Protein AF-A0AA38GC02-F1 (afdb_monomer)

Solvent-accessible surface area (backbone atoms only — not comparable to full-atom values): 5198 Å² total; per-residue (Å²): 132,94,80,57,98,77,61,84,58,84,60,63,72,73,62,84,84,88,81,94,72,99,74,83,69,62,86,42,76,90,44,60,39,83,92,52,61,75,68,49,89,84,68,80,74,51,54,57,71,54,91,99,37,54,63,82,60,40,48,55,58,40,67,51,44,80,85,86,56,81,89,79,109

InterPro domains:
  IPR036852 Peptidase S8/S53 domain superfamily [G3DSA:3.40.50.200] (2-73)
  IPR036852 Peptidase S8/S53 domain superfamily [SSF52743] (11-48)
  IPR045051 Subtilisin-like protease [PTHR10795] (10-72)

Organism: Taxus chinensis (NCBI:txid29808)

Radius of gyration: 15.11 Å; Cα contacts (8 Å, |Δi|>4): 50; chains: 1; bounding box: 29×24×53 Å

pLDDT: mean 87.34, std 14.28, range [44.34, 97.75]

Secondary structure (DSSP, 8-state):
----S----TTGGG------SS---TTSGGG--TTPPPPPTT----B--BTTB-GGG--SSS--B----TTT-

Mean predicted aligned error: 6.68 Å

Foldseek 3Di:
DPDDVPDPPPPPLVDDDDDDDPFDDLPDPVQDCVVRDARDPPDDAAADDDDVGDRVSADSRNPHTDDDCVVVD

Nearest PDB structures (foldseek):
  3i74-assembly1_A  TM=9.817E-01  e=1.922E-03  Solanum lycopersicum
  3i74-assembly1_B  TM=9.829E-01  e=2.733E-03  Solanum lycopersicum
  7eox-assembly2_B  TM=9.359E-01  e=1.791E-03  Euphorbia resinifera

Sequence (73 aa):
GNNGPWVETETAGDVVVGVLDTGVWPESRSFADAGMKPVPSHWKGECELGTAFNASHCNKKLIGARFFCKGYE

Structure (mmCIF, N/CA/C/O backbone):
data_AF-A0AA38GC02-F1
#
_entry.id   AF-A0AA38GC02-F1
#
loop_
_atom_site.group_PDB
_atom_site.id
_atom_site.type_symbol
_atom_site.label_atom_id
_atom_site.label_alt_id
_atom_site.label_comp_id
_atom_site.label_asym_id
_atom_site.label_entity_id
_atom_site.label_seq_id
_atom_site.pdbx_PDB_ins_code
_atom_site.Cartn_x
_atom_site.Cartn_y
_atom_site.Cartn_z
_atom_site.occupancy
_atom_site.B_iso_or_equiv
_atom_site.auth_seq_id
_atom_site.auth_comp_id
_atom_site.auth_asym_id
_atom_site.auth_atom_id
_atom_site.pdbx_PDB_model_num
ATOM 1 N N . GLY A 1 1 ? 0.470 -3.775 -37.325 1.00 44.34 1 GLY A N 1
ATOM 2 C CA . GLY A 1 1 ? 1.023 -2.851 -36.320 1.00 44.34 1 GLY A CA 1
ATOM 3 C C . GLY A 1 1 ? 0.359 -3.164 -35.004 1.00 44.34 1 GLY A C 1
ATOM 4 O O . GLY A 1 1 ? -0.851 -3.009 -34.914 1.00 44.34 1 GLY A O 1
ATOM 5 N N . ASN A 1 2 ? 1.110 -3.703 -34.047 1.00 52.53 2 ASN A N 1
ATOM 6 C CA . ASN A 1 2 ? 0.594 -4.246 -32.787 1.00 52.53 2 ASN A CA 1
ATOM 7 C C . ASN A 1 2 ? 0.374 -3.138 -31.745 1.00 52.53 2 ASN A C 1
ATOM 9 O O . ASN A 1 2 ? 1.027 -3.127 -30.709 1.00 52.53 2 ASN A O 1
ATOM 13 N N . ASN A 1 3 ? -0.549 -2.215 -32.011 1.00 61.69 3 ASN A N 1
ATOM 14 C CA . ASN A 1 3 ? -0.905 -1.155 -31.065 1.00 61.69 3 ASN A CA 1
ATOM 15 C C . ASN A 1 3 ? -2.227 -1.521 -30.376 1.00 61.69 3 ASN A C 1
ATOM 17 O O . ASN A 1 3 ? -3.272 -0.941 -30.658 1.00 61.69 3 ASN A O 1
ATOM 21 N N . GLY A 1 4 ? -2.189 -2.549 -29.524 1.00 65.69 4 GLY A N 1
ATOM 22 C CA . GLY A 1 4 ? -3.275 -2.813 -28.578 1.00 65.69 4 GLY A CA 1
ATOM 23 C C . GLY A 1 4 ? -3.262 -1.787 -27.433 1.00 65.69 4 GLY A C 1
ATOM 24 O O . GLY A 1 4 ? -2.251 -1.116 -27.239 1.00 65.69 4 GLY A O 1
ATOM 25 N N . PRO A 1 5 ? -4.337 -1.678 -26.631 1.00 65.00 5 PRO A N 1
ATOM 26 C CA . PRO A 1 5 ? -4.425 -0.742 -25.496 1.00 65.00 5 PRO A CA 1
ATOM 27 C C . PRO A 1 5 ? -3.366 -0.970 -24.399 1.00 65.00 5 PRO A C 1
ATOM 29 O O . PRO A 1 5 ? -3.250 -0.176 -23.475 1.00 65.00 5 PRO A O 1
ATOM 32 N N . TRP A 1 6 ? -2.578 -2.038 -24.515 1.00 65.38 6 TRP A N 1
ATOM 33 C CA . TRP A 1 6 ? -1.498 -2.430 -23.614 1.00 65.38 6 TRP A CA 1
ATOM 34 C C . TRP A 1 6 ? -0.123 -1.907 -24.060 1.00 65.38 6 TRP A C 1
ATOM 36 O O . TRP A 1 6 ? 0.872 -2.609 -23.900 1.00 65.38 6 TRP A O 1
ATOM 46 N N . VAL A 1 7 ? -0.055 -0.706 -24.651 1.00 59.28 7 VAL A N 1
ATOM 47 C CA . VAL A 1 7 ? 1.227 -0.027 -24.918 1.00 59.28 7 VAL A CA 1
ATOM 48 C C . VAL A 1 7 ? 2.016 0.028 -23.611 1.00 59.28 7 VAL A C 1
ATOM 50 O O . VAL A 1 7 ? 1.471 0.470 -22.601 1.00 59.28 7 VAL A O 1
ATOM 53 N N . GLU A 1 8 ? 3.260 -0.467 -23.641 1.00 58.41 8 GLU A N 1
ATOM 54 C CA . GLU A 1 8 ? 4.165 -0.563 -22.492 1.00 58.41 8 GLU A CA 1
ATOM 55 C C . GLU A 1 8 ? 4.101 0.704 -21.646 1.00 58.41 8 GLU A C 1
ATOM 57 O O . GLU A 1 8 ? 4.537 1.792 -22.024 1.00 58.41 8 GLU A O 1
ATOM 62 N N . THR A 1 9 ? 3.474 0.545 -20.487 1.00 61.22 9 THR A N 1
ATOM 63 C CA . THR A 1 9 ? 3.160 1.620 -19.570 1.00 61.22 9 THR A CA 1
ATOM 64 C C . THR A 1 9 ? 4.409 1.991 -18.788 1.00 61.22 9 THR A C 1
ATOM 66 O O . THR A 1 9 ? 4.532 1.674 -17.601 1.00 61.22 9 THR A O 1
ATOM 69 N N . GLU A 1 10 ? 5.350 2.685 -19.418 1.00 56.50 10 GLU A N 1
ATOM 70 C CA . GLU A 1 10 ? 6.407 3.346 -18.652 1.00 56.50 10 GLU A CA 1
ATOM 71 C C . GLU A 1 10 ? 5.807 4.289 -17.589 1.00 56.50 10 GLU A C 1
ATOM 73 O O . GLU A 1 10 ? 6.385 4.431 -16.510 1.00 56.50 10 GLU A O 1
ATOM 78 N N . THR A 1 11 ? 4.596 4.807 -17.844 1.00 57.84 11 THR A N 1
ATOM 79 C CA . THR A 1 11 ? 3.847 5.766 -17.021 1.00 57.84 11 THR A CA 1
ATOM 80 C C . THR A 1 11 ? 2.878 5.168 -15.989 1.00 57.84 11 THR A C 1
ATOM 82 O O . THR A 1 11 ? 2.555 5.853 -15.025 1.00 57.84 11 THR A O 1
ATOM 85 N N . ALA A 1 12 ? 2.407 3.915 -16.110 1.00 62.69 12 ALA A N 1
ATOM 86 C CA . ALA A 1 12 ? 1.396 3.391 -15.164 1.00 62.69 12 ALA A CA 1
ATOM 87 C C . ALA A 1 12 ? 1.943 3.175 -13.745 1.00 62.69 12 ALA A C 1
ATOM 89 O O . ALA A 1 12 ? 1.175 3.164 -12.790 1.00 62.69 12 ALA A O 1
ATOM 90 N N . GLY A 1 13 ? 3.264 3.034 -13.596 1.00 65.44 13 GLY A N 1
ATOM 91 C CA . GLY A 1 13 ? 3.909 2.995 -12.282 1.00 65.44 13 GLY A CA 1
ATOM 92 C C . GLY A 1 13 ? 3.940 4.346 -11.558 1.00 65.44 13 GLY A C 1
ATOM 93 O O . GLY A 1 13 ? 4.311 4.371 -10.392 1.00 65.44 13 GLY A O 1
ATOM 94 N N . ASP A 1 14 ? 3.574 5.442 -12.230 1.00 80.06 14 ASP A N 1
ATOM 95 C CA . ASP A 1 14 ? 3.615 6.808 -11.687 1.00 80.06 14 ASP A CA 1
ATOM 96 C C . ASP A 1 14 ? 2.224 7.337 -11.286 1.00 80.06 14 ASP A C 1
ATOM 98 O O . ASP A 1 14 ? 2.095 8.430 -10.742 1.00 80.06 14 ASP A O 1
ATOM 102 N N . VAL A 1 15 ? 1.164 6.558 -11.530 1.00 88.38 15 VAL A N 1
ATOM 103 C CA . VAL A 1 15 ? -0.210 6.906 -11.144 1.00 88.38 15 VAL A CA 1
ATOM 104 C C . VAL A 1 15 ? -0.603 6.145 -9.883 1.00 88.38 15 VAL A C 1
ATOM 106 O O . VAL A 1 15 ? -0.493 4.921 -9.821 1.00 88.38 15 VAL A O 1
ATOM 109 N N . VAL A 1 16 ? -1.139 6.865 -8.896 1.00 92.62 16 VAL A N 1
ATOM 110 C CA . VAL A 1 16 ? -1.714 6.276 -7.682 1.00 92.62 16 VAL A CA 1
ATOM 111 C C . VAL A 1 16 ? -3.237 6.352 -7.740 1.00 92.62 16 VAL A C 1
ATOM 113 O O . VAL A 1 16 ? -3.804 7.427 -7.922 1.00 92.62 16 VAL A O 1
ATOM 116 N N . VAL A 1 17 ? -3.905 5.213 -7.551 1.00 94.50 17 VAL A N 1
ATOM 117 C CA . VAL A 1 17 ? -5.370 5.126 -7.493 1.00 94.50 17 VAL A CA 1
ATOM 118 C C . VAL A 1 17 ? -5.810 4.988 -6.039 1.00 94.50 17 VAL A C 1
ATOM 120 O O . VAL A 1 17 ? -5.443 4.026 -5.368 1.00 94.50 17 VAL A O 1
ATOM 123 N N . GLY A 1 18 ? -6.607 5.945 -5.560 1.00 96.12 18 GLY A N 1
ATOM 124 C CA . GLY A 1 18 ? -7.268 5.862 -4.258 1.00 96.12 18 GLY A CA 1
ATOM 125 C C . GLY A 1 18 ? -8.604 5.129 -4.361 1.00 96.12 18 GLY A C 1
ATOM 126 O O . GLY A 1 18 ? -9.393 5.412 -5.261 1.00 96.12 18 GLY A O 1
ATOM 127 N N . VAL A 1 19 ? -8.867 4.213 -3.430 1.00 97.50 19 VAL A N 1
ATOM 128 C CA . VAL A 1 19 ? -10.133 3.474 -3.331 1.00 97.50 19 VAL A CA 1
ATOM 129 C C . VAL A 1 19 ? -10.765 3.780 -1.976 1.00 97.50 19 VAL A C 1
ATOM 131 O O . VAL A 1 19 ? -10.118 3.615 -0.944 1.00 97.50 19 VAL A O 1
ATOM 134 N N . LEU A 1 20 ? -12.014 4.252 -1.982 1.00 95.94 20 LEU A N 1
ATOM 135 C CA . LEU A 1 20 ? -12.819 4.434 -0.774 1.00 95.94 20 LEU A CA 1
ATOM 136 C C . LEU A 1 20 ? -13.700 3.196 -0.599 1.00 95.94 20 LEU A C 1
ATOM 138 O O . LEU A 1 20 ? -14.618 2.981 -1.386 1.00 95.94 20 LEU A O 1
ATOM 142 N N . ASP A 1 21 ? -13.393 2.384 0.407 1.00 93.50 21 ASP A N 1
ATOM 143 C CA . ASP A 1 21 ? -14.037 1.096 0.676 1.00 93.50 21 ASP A CA 1
ATOM 144 C C . ASP A 1 21 ? -14.159 0.882 2.196 1.00 93.50 21 ASP A C 1
ATOM 146 O O . ASP A 1 21 ? -13.732 1.700 3.011 1.00 93.50 21 ASP A O 1
ATOM 150 N N . THR A 1 22 ? -14.728 -0.250 2.572 1.00 93.62 22 THR A N 1
ATOM 151 C CA . THR A 1 22 ? -14.805 -0.800 3.924 1.00 93.62 22 THR A CA 1
ATOM 152 C C . THR A 1 22 ? -13.469 -1.333 4.451 1.00 93.62 22 THR A C 1
ATOM 154 O O . THR A 1 22 ? -13.341 -1.571 5.650 1.00 93.62 22 THR A O 1
ATOM 157 N N . GLY A 1 23 ? -12.467 -1.513 3.587 1.00 93.56 23 GLY A N 1
ATOM 158 C CA . GLY A 1 23 ? -11.133 -1.948 3.981 1.00 93.56 23 GLY A CA 1
ATOM 159 C C . GLY A 1 23 ? -10.361 -2.605 2.843 1.00 93.56 23 GLY A C 1
ATOM 160 O O . GLY A 1 23 ? -10.68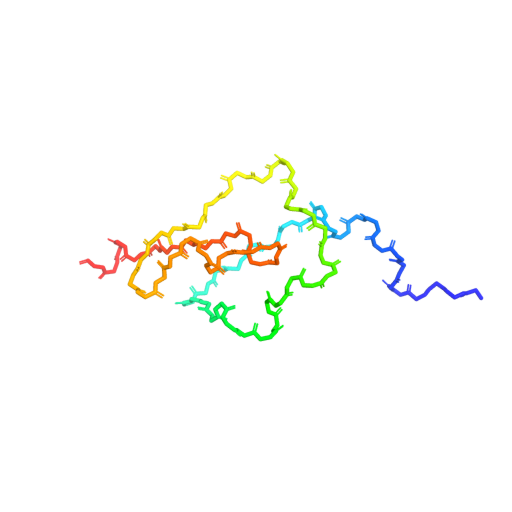0 -2.449 1.667 1.00 93.56 23 GLY A O 1
ATOM 161 N N . VAL A 1 24 ? -9.322 -3.351 3.211 1.00 95.81 24 VAL A N 1
ATOM 162 C CA . VAL A 1 24 ? -8.462 -4.100 2.290 1.00 95.81 24 VAL A CA 1
ATOM 163 C C . VAL A 1 24 ? -7.957 -5.368 2.974 1.00 95.81 24 VAL A C 1
ATOM 165 O O . VAL A 1 24 ? -7.780 -5.385 4.189 1.00 95.81 24 VAL A O 1
ATOM 168 N N . TRP A 1 25 ? -7.711 -6.420 2.191 1.00 96.69 25 TRP A N 1
ATOM 169 C CA . TRP A 1 25 ? -7.062 -7.648 2.655 1.00 96.69 25 TRP A CA 1
ATOM 170 C C . TRP A 1 25 ? -5.626 -7.716 2.106 1.00 96.69 25 TRP A C 1
ATOM 172 O O . TRP A 1 25 ? -5.437 -8.186 0.975 1.00 96.69 25 TRP A O 1
ATOM 182 N N . PRO A 1 26 ? -4.622 -7.183 2.831 1.00 96.06 26 PRO A N 1
ATOM 183 C CA . PRO A 1 26 ? -3.278 -6.953 2.293 1.00 96.06 26 PRO A CA 1
ATOM 184 C C . PRO A 1 26 ? -2.543 -8.243 1.895 1.00 96.06 26 PRO A C 1
ATOM 186 O O . PRO A 1 26 ? -1.689 -8.215 1.012 1.00 96.06 26 PRO A O 1
ATOM 189 N N . GLU A 1 27 ? -2.906 -9.389 2.468 1.00 95.88 27 GLU A N 1
ATOM 190 C CA . GLU A 1 27 ? -2.305 -10.698 2.180 1.00 95.88 27 GLU A CA 1
ATOM 191 C C . GLU A 1 27 ? -2.791 -11.307 0.855 1.00 95.88 27 GLU A C 1
ATOM 193 O O . GLU A 1 27 ? -2.296 -12.350 0.416 1.00 95.88 27 GLU A O 1
ATOM 198 N N . SER A 1 28 ? -3.787 -10.696 0.208 1.00 97.38 28 SER A N 1
ATOM 199 C CA . SER A 1 28 ? -4.289 -11.177 -1.075 1.00 97.38 28 SER A CA 1
ATOM 200 C C . SER A 1 28 ? -3.198 -11.131 -2.148 1.00 97.38 28 SER A C 1
ATOM 202 O O . SER A 1 28 ? -2.495 -10.133 -2.308 1.00 97.38 28 SER A O 1
ATOM 204 N N . ARG A 1 29 ? -3.109 -12.184 -2.974 1.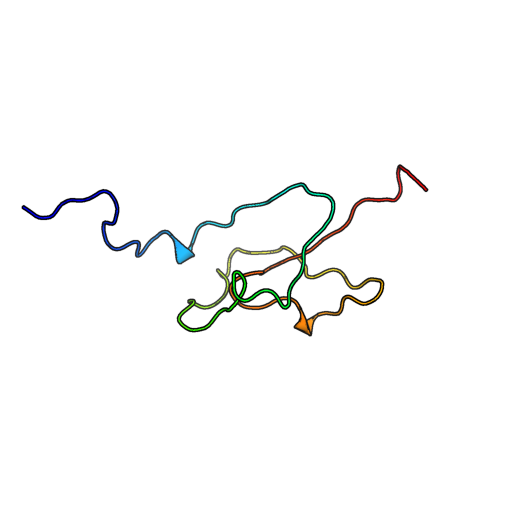00 96.94 29 ARG A N 1
ATOM 205 C CA . ARG A 1 29 ? -2.147 -12.257 -4.093 1.00 96.94 29 ARG A CA 1
ATOM 206 C C . ARG A 1 29 ? -2.304 -11.110 -5.095 1.00 96.94 29 ARG A C 1
ATOM 208 O O . ARG A 1 29 ? -1.339 -10.774 -5.772 1.00 96.94 29 ARG A O 1
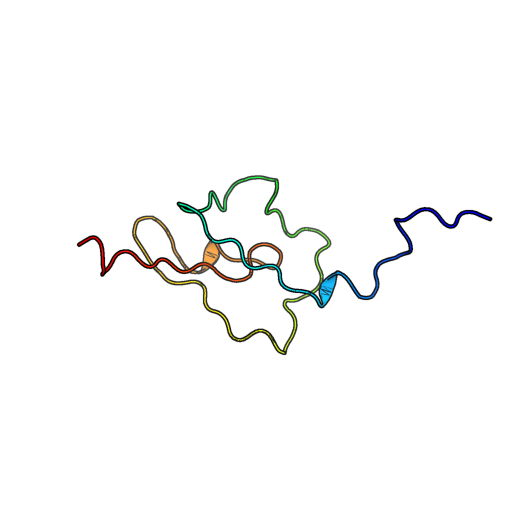ATOM 215 N N . SER A 1 30 ? -3.482 -10.490 -5.168 1.00 96.56 30 SER A N 1
ATOM 216 C CA . SER A 1 30 ? -3.732 -9.307 -6.003 1.00 96.56 30 SER A CA 1
ATOM 217 C C 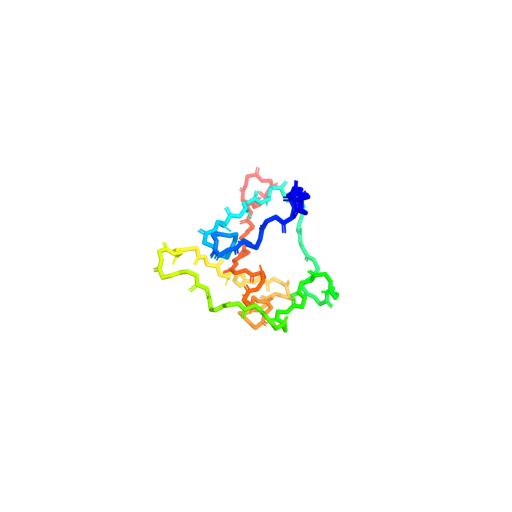. SER A 1 30 ? -2.904 -8.082 -5.590 1.00 96.56 30 SER A C 1
ATOM 219 O O . SER A 1 30 ? -2.708 -7.178 -6.405 1.00 96.56 30 SER A O 1
ATOM 221 N N . PHE A 1 31 ? -2.406 -8.055 -4.349 1.00 96.69 31 PHE A N 1
ATOM 222 C CA . PHE A 1 31 ? -1.527 -7.012 -3.819 1.00 96.69 31 PHE A CA 1
ATOM 223 C C . PHE A 1 31 ? -0.054 -7.436 -3.755 1.00 96.69 31 PHE A C 1
ATOM 225 O O . PHE A 1 31 ? 0.758 -6.720 -3.171 1.00 96.69 31 PHE A O 1
ATOM 232 N N . ALA A 1 32 ? 0.320 -8.567 -4.363 1.00 96.56 32 ALA A N 1
ATOM 233 C CA . ALA A 1 32 ? 1.723 -8.941 -4.493 1.00 96.56 32 ALA A CA 1
ATOM 234 C C . ALA A 1 32 ? 2.488 -7.877 -5.297 1.00 96.56 32 ALA A C 1
ATOM 236 O O . ALA A 1 32 ? 2.000 -7.367 -6.307 1.00 96.56 32 ALA A O 1
ATOM 237 N N . ASP A 1 33 ? 3.702 -7.555 -4.858 1.00 95.38 33 ASP A N 1
ATOM 238 C CA . ASP A 1 33 ? 4.499 -6.453 -5.403 1.00 95.38 33 ASP A CA 1
ATOM 239 C C . ASP A 1 33 ? 5.772 -6.916 -6.140 1.00 95.38 33 ASP A C 1
ATOM 241 O O . ASP A 1 33 ? 6.665 -6.122 -6.476 1.00 95.38 33 ASP A O 1
ATOM 245 N N . ALA A 1 34 ? 5.845 -8.216 -6.432 1.00 95.44 34 ALA A N 1
ATOM 246 C CA . ALA A 1 34 ? 6.872 -8.795 -7.281 1.00 95.44 34 ALA A CA 1
ATOM 247 C C . ALA A 1 34 ? 6.813 -8.158 -8.681 1.00 95.44 34 ALA A C 1
ATOM 249 O O . ALA A 1 34 ? 5.759 -8.099 -9.308 1.00 95.44 34 ALA A O 1
ATOM 250 N N . GLY A 1 35 ? 7.951 -7.652 -9.162 1.00 90.75 35 GLY A N 1
ATOM 251 C CA . GLY A 1 35 ? 8.037 -6.939 -10.443 1.00 90.75 35 GLY A CA 1
ATOM 252 C C . GLY A 1 35 ? 7.553 -5.482 -10.418 1.00 90.75 35 GLY A C 1
ATOM 253 O O . GLY A 1 35 ? 7.686 -4.794 -11.427 1.00 90.75 35 GLY A O 1
ATOM 254 N N . MET A 1 36 ? 7.051 -4.972 -9.286 1.00 90.75 36 MET A N 1
ATOM 255 C CA . MET A 1 36 ? 6.658 -3.563 -9.160 1.00 90.75 36 MET A CA 1
ATOM 256 C C . MET A 1 36 ? 7.880 -2.655 -8.976 1.00 90.75 36 MET A C 1
ATOM 258 O O . MET A 1 36 ? 8.811 -2.988 -8.227 1.00 90.75 36 MET A O 1
ATOM 262 N N . LYS A 1 37 ? 7.843 -1.483 -9.621 1.00 90.56 37 LYS A N 1
ATOM 263 C CA . LYS A 1 37 ? 8.792 -0.380 -9.398 1.00 90.56 37 LYS A CA 1
ATOM 264 C C . LYS A 1 37 ? 8.679 0.144 -7.950 1.00 90.56 37 LYS A C 1
ATOM 266 O O . LYS A 1 37 ? 7.675 -0.125 -7.290 1.00 90.56 37 LYS A O 1
ATOM 271 N N . PRO A 1 38 ? 9.693 0.856 -7.427 1.00 92.94 38 PRO A N 1
ATOM 272 C CA . PRO A 1 38 ? 9.579 1.542 -6.142 1.00 92.94 38 PRO A CA 1
ATOM 273 C C . PRO A 1 38 ? 8.388 2.504 -6.110 1.00 92.94 38 PRO A C 1
ATOM 275 O O . PRO A 1 38 ? 7.957 2.998 -7.150 1.00 92.94 38 PRO A O 1
ATOM 278 N N . VAL A 1 39 ? 7.897 2.791 -4.905 1.00 93.62 39 VAL A N 1
ATOM 279 C CA . VAL A 1 39 ? 6.836 3.782 -4.691 1.00 93.62 39 VAL A CA 1
ATOM 280 C C . VAL A 1 39 ? 7.278 5.139 -5.265 1.00 93.62 39 VAL A C 1
ATOM 282 O O . VAL A 1 39 ? 8.416 5.545 -5.004 1.00 93.62 39 VAL A O 1
ATOM 285 N N . PRO A 1 40 ? 6.424 5.847 -6.032 1.00 92.50 40 PRO A N 1
ATOM 286 C CA . PRO A 1 40 ? 6.773 7.149 -6.589 1.00 92.50 40 PRO A CA 1
ATOM 287 C C . PRO A 1 40 ? 7.208 8.139 -5.506 1.00 92.50 40 PRO A C 1
ATOM 289 O O . PRO A 1 40 ? 6.556 8.268 -4.472 1.00 92.50 40 PRO A O 1
ATOM 292 N N . SER A 1 41 ? 8.285 8.887 -5.751 1.00 93.06 41 SER A N 1
ATOM 293 C CA . SER A 1 41 ? 8.868 9.820 -4.769 1.00 93.06 41 SER A CA 1
ATOM 294 C C . SER A 1 41 ? 7.941 10.976 -4.379 1.00 93.06 41 SER A C 1
ATOM 296 O O . SER A 1 41 ? 8.141 11.614 -3.347 1.00 93.06 41 SER A O 1
ATOM 298 N N . HIS A 1 42 ? 6.928 11.257 -5.200 1.00 92.12 42 HIS A N 1
ATOM 299 C CA . HIS A 1 42 ? 5.918 12.274 -4.937 1.00 92.12 42 HIS A CA 1
ATOM 300 C C . HIS A 1 42 ? 4.777 11.772 -4.031 1.00 92.12 42 HIS A C 1
ATOM 302 O O . HIS A 1 42 ? 3.970 12.589 -3.578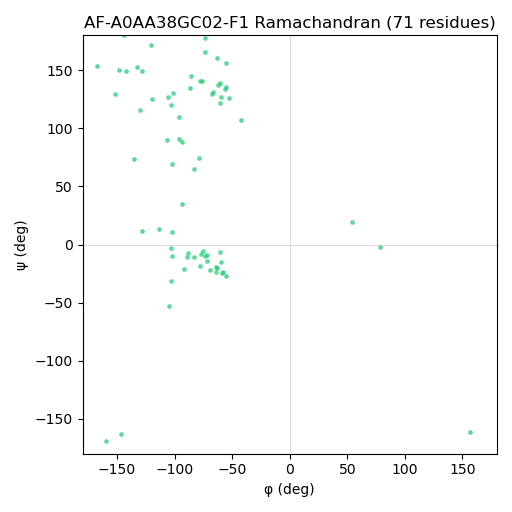 1.00 92.12 42 HIS A O 1
ATOM 308 N N . TRP A 1 43 ? 4.686 10.462 -3.761 1.00 95.62 43 TRP A N 1
ATOM 309 C CA . TRP A 1 43 ? 3.701 9.896 -2.841 1.00 95.62 43 TRP A CA 1
ATOM 310 C C . TRP A 1 43 ? 3.987 10.346 -1.406 1.00 95.62 43 TRP A C 1
ATOM 312 O O . TRP A 1 43 ? 5.105 10.231 -0.911 1.00 95.62 43 TRP A O 1
ATOM 322 N N . LYS A 1 44 ? 2.955 10.860 -0.730 1.00 96.25 44 LYS A N 1
ATOM 323 C CA . LYS A 1 44 ? 3.028 11.364 0.655 1.00 96.25 44 LYS A CA 1
ATOM 324 C C . LYS A 1 44 ? 1.960 10.758 1.565 1.00 96.25 44 LYS A C 1
ATOM 326 O O . LYS A 1 44 ? 1.697 11.292 2.639 1.00 96.25 44 LYS A O 1
ATOM 331 N N . GLY A 1 45 ? 1.280 9.712 1.100 1.00 95.69 45 GLY A N 1
ATOM 332 C CA . GLY A 1 45 ? 0.319 8.992 1.923 1.00 95.69 45 GLY A CA 1
ATOM 333 C C . GLY A 1 45 ? 1.014 8.128 2.971 1.00 95.69 45 GLY A C 1
ATOM 334 O O . GLY A 1 45 ? 2.239 8.054 3.039 1.00 95.69 45 GLY A O 1
ATOM 335 N N . GLU A 1 46 ? 0.206 7.469 3.789 1.00 95.50 46 GLU A N 1
ATOM 336 C CA . GLU A 1 46 ? 0.668 6.719 4.951 1.00 95.50 46 GLU A CA 1
ATOM 337 C C . GLU A 1 46 ? 0.027 5.330 4.982 1.00 95.50 46 GLU A C 1
ATOM 339 O O . GLU A 1 46 ? -1.069 5.122 4.454 1.00 95.50 46 GLU A O 1
ATOM 344 N N . CYS A 1 47 ? 0.731 4.390 5.606 1.00 96.88 47 CYS A N 1
ATOM 345 C CA . CYS A 1 47 ? 0.182 3.119 6.048 1.00 96.88 47 CYS A CA 1
ATOM 346 C C . CYS A 1 47 ? -0.200 3.254 7.529 1.00 96.88 47 CYS A C 1
ATOM 348 O O . CYS A 1 47 ? 0.643 3.080 8.409 1.00 96.88 47 CYS A O 1
ATOM 350 N N . GLU A 1 48 ? -1.442 3.650 7.792 1.00 97.00 48 GLU A N 1
ATOM 351 C CA . GLU A 1 48 ? -1.952 3.886 9.141 1.00 97.00 48 GLU A CA 1
ATOM 352 C C . GLU A 1 48 ? -2.013 2.571 9.927 1.00 97.00 48 GLU A C 1
ATOM 354 O O . GLU A 1 48 ? -2.515 1.558 9.441 1.00 97.00 48 GLU A O 1
ATOM 359 N N . LEU A 1 49 ? -1.481 2.583 11.149 1.00 96.06 49 LEU A N 1
ATOM 360 C CA . LEU A 1 49 ? -1.509 1.434 12.051 1.00 96.06 49 LEU A CA 1
ATOM 361 C C . LEU A 1 49 ? -2.908 1.280 12.662 1.00 96.06 49 LEU A C 1
ATOM 363 O O . LEU A 1 49 ? -3.528 2.262 13.064 1.00 96.06 49 LEU A O 1
ATOM 367 N N . GLY A 1 50 ? -3.380 0.044 12.802 1.00 92.50 50 GLY A N 1
ATOM 368 C CA . GLY A 1 50 ? -4.698 -0.247 13.361 1.00 92.50 50 GLY A CA 1
ATOM 369 C C . GLY A 1 50 ? -4.823 -1.679 13.871 1.00 92.50 50 GLY A C 1
ATOM 370 O O . GLY A 1 50 ? -3.844 -2.422 13.980 1.00 92.50 50 GLY A O 1
ATOM 371 N N . THR A 1 51 ? -6.047 -2.088 14.193 1.00 92.69 51 THR A N 1
ATOM 372 C CA . THR A 1 51 ? -6.324 -3.452 14.657 1.00 92.69 51 THR A CA 1
ATOM 373 C C . THR A 1 51 ? -5.926 -4.467 13.593 1.00 92.69 51 THR A C 1
ATOM 375 O O . THR A 1 51 ? -6.420 -4.417 12.472 1.00 92.69 51 THR A O 1
ATOM 378 N N . ALA A 1 52 ? -5.028 -5.388 13.956 1.00 92.69 52 ALA A N 1
ATOM 379 C CA . ALA A 1 52 ? -4.468 -6.394 13.051 1.00 92.69 52 ALA A CA 1
ATOM 380 C C . ALA A 1 52 ? -3.836 -5.816 11.766 1.00 92.69 52 ALA A C 1
ATOM 382 O O . ALA A 1 52 ? -3.613 -6.554 10.813 1.00 92.69 52 ALA A O 1
ATOM 383 N N . PHE A 1 53 ? -3.494 -4.523 11.744 1.00 96.12 53 PHE A N 1
ATOM 384 C CA . PHE A 1 53 ? -2.886 -3.875 10.591 1.00 96.12 53 PHE A CA 1
ATOM 385 C C . PHE A 1 53 ? -1.636 -3.094 11.011 1.00 96.12 53 PHE A C 1
ATOM 387 O O . PHE A 1 53 ? -1.714 -2.144 11.786 1.00 96.12 53 PHE A O 1
ATOM 394 N N . ASN A 1 54 ? -0.465 -3.508 10.518 1.00 95.50 54 ASN A N 1
ATOM 395 C CA . ASN A 1 54 ? 0.809 -2.853 10.793 1.00 95.50 54 ASN A CA 1
ATOM 396 C C . ASN A 1 54 ? 1.499 -2.368 9.502 1.00 95.50 54 ASN A C 1
ATOM 398 O O . ASN A 1 54 ? 1.087 -2.709 8.396 1.00 95.50 54 ASN A O 1
ATOM 402 N N . ALA A 1 55 ? 2.586 -1.607 9.652 1.00 93.06 55 ALA A N 1
ATOM 403 C CA . ALA A 1 55 ? 3.300 -0.982 8.537 1.00 93.06 55 ALA A CA 1
ATOM 404 C C . ALA A 1 55 ? 3.830 -1.976 7.481 1.00 93.06 55 ALA A C 1
ATOM 406 O O . ALA A 1 55 ? 4.004 -1.589 6.329 1.00 93.06 55 ALA A O 1
ATOM 407 N N . SER A 1 56 ? 4.062 -3.2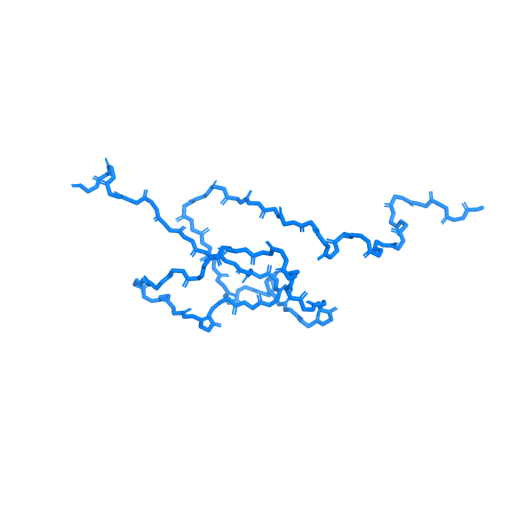48 7.840 1.00 94.75 56 SER A N 1
ATOM 408 C CA . SER A 1 56 ? 4.521 -4.280 6.894 1.00 94.75 56 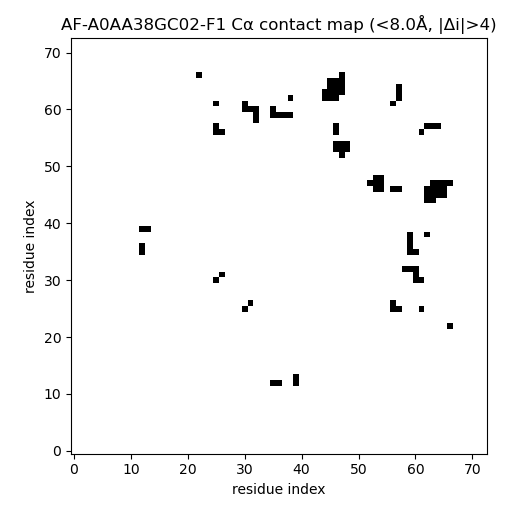SER A CA 1
ATOM 409 C C . SER A 1 56 ? 3.437 -4.771 5.928 1.00 94.75 56 SER A C 1
ATOM 411 O O . SER A 1 56 ? 3.759 -5.465 4.967 1.00 94.75 56 SER A O 1
ATOM 413 N N . HIS A 1 57 ? 2.170 -4.401 6.141 1.00 97.25 57 HIS A N 1
ATOM 414 C CA . HIS A 1 57 ? 1.088 -4.725 5.209 1.00 97.25 57 HIS A CA 1
ATOM 415 C C . HIS A 1 57 ? 1.057 -3.818 3.978 1.00 97.25 57 HIS A C 1
ATOM 417 O O . HIS A 1 57 ? 0.463 -4.194 2.968 1.00 97.25 57 HIS A O 1
ATOM 423 N N . CYS A 1 58 ? 1.699 -2.648 4.032 1.00 97.75 58 CYS A N 1
ATOM 424 C CA . CYS A 1 58 ? 1.950 -1.867 2.830 1.00 97.75 58 CYS A CA 1
ATOM 425 C C . CYS A 1 58 ? 3.238 -2.327 2.147 1.00 97.75 58 CYS A C 1
ATOM 427 O O . CYS A 1 58 ? 4.221 -2.704 2.783 1.00 97.75 58 CYS A O 1
ATOM 429 N N . ASN A 1 59 ? 3.228 -2.276 0.821 1.00 97.19 59 ASN A N 1
ATOM 430 C CA . ASN A 1 59 ? 4.325 -2.703 -0.039 1.00 97.19 59 ASN A CA 1
ATOM 431 C C . ASN A 1 59 ? 4.367 -1.813 -1.295 1.00 97.19 59 ASN A C 1
ATOM 433 O O . ASN A 1 59 ? 3.768 -0.737 -1.311 1.00 97.19 59 ASN A O 1
ATOM 437 N N . LYS A 1 60 ? 5.053 -2.221 -2.372 1.00 96.31 60 LYS A N 1
ATOM 438 C CA . LYS A 1 60 ? 5.122 -1.389 -3.593 1.00 96.31 60 LYS A CA 1
ATOM 439 C C . LYS A 1 60 ? 3.836 -1.397 -4.440 1.00 96.31 60 LYS A C 1
ATOM 441 O O . LYS A 1 60 ? 3.760 -0.673 -5.429 1.00 96.31 60 LYS A O 1
ATOM 446 N N . LYS A 1 61 ? 2.837 -2.215 -4.091 1.00 95.81 61 LYS A N 1
ATOM 447 C CA . LYS A 1 61 ? 1.520 -2.291 -4.744 1.00 95.81 61 LYS A CA 1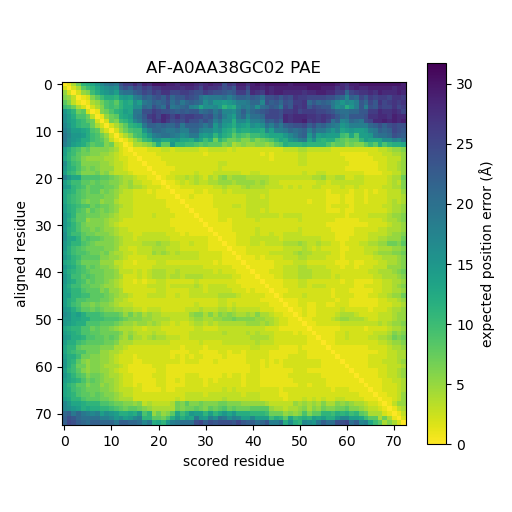
ATOM 448 C C . LYS A 1 61 ? 0.428 -1.619 -3.908 1.00 95.81 61 LYS A C 1
ATOM 450 O O . LYS A 1 61 ? -0.275 -0.758 -4.432 1.00 95.81 61 LYS A O 1
ATOM 455 N N . LEU A 1 62 ? 0.290 -1.992 -2.637 1.00 97.19 62 LEU A N 1
ATOM 456 C CA . LEU A 1 62 ? -0.541 -1.299 -1.650 1.00 97.19 62 LEU A CA 1
ATOM 457 C C . LEU A 1 62 ? 0.345 -0.296 -0.906 1.00 97.19 62 LEU A C 1
ATOM 459 O O . LEU A 1 62 ? 0.957 -0.627 0.103 1.00 97.19 62 LEU A O 1
ATOM 463 N N . ILE A 1 63 ? 0.455 0.919 -1.442 1.00 97.06 63 ILE A N 1
ATOM 464 C CA . ILE A 1 63 ? 1.437 1.915 -0.974 1.00 97.06 63 ILE A CA 1
ATOM 465 C C . ILE A 1 63 ? 0.931 2.802 0.177 1.00 97.06 63 ILE A C 1
ATOM 467 O O . ILE A 1 63 ? 1.690 3.594 0.736 1.00 97.06 63 ILE A O 1
ATOM 471 N N . GLY A 1 64 ? -0.351 2.696 0.524 1.00 97.50 64 GLY A N 1
ATOM 472 C CA . GLY A 1 64 ? -0.945 3.356 1.679 1.00 97.50 64 GLY A CA 1
ATOM 473 C C . GLY A 1 64 ? -2.329 2.811 1.995 1.00 97.50 64 GLY A C 1
ATOM 474 O O . GLY A 1 64 ? -3.027 2.298 1.119 1.00 97.50 64 GLY A O 1
ATOM 475 N N . ALA A 1 65 ? -2.701 2.923 3.263 1.00 97.44 65 ALA A N 1
ATOM 476 C CA . ALA A 1 65 ? -3.953 2.437 3.819 1.00 97.44 65 ALA A CA 1
ATOM 477 C C . ALA A 1 65 ? -4.316 3.327 5.006 1.00 97.44 65 ALA A C 1
ATOM 479 O O . ALA A 1 65 ? -3.475 3.593 5.860 1.00 97.44 65 ALA A O 1
ATOM 480 N N . ARG A 1 66 ? -5.545 3.832 5.022 1.00 96.00 66 ARG A N 1
ATOM 481 C CA . ARG A 1 66 ? -6.061 4.785 6.011 1.00 96.00 66 ARG A CA 1
ATOM 482 C C . ARG A 1 66 ? -7.505 4.418 6.306 1.00 96.00 66 ARG A C 1
ATOM 484 O O . ARG A 1 66 ? -8.197 3.945 5.401 1.00 96.00 66 ARG A O 1
ATOM 491 N N . PHE A 1 67 ? -7.971 4.674 7.520 1.00 94.25 67 PHE A N 1
ATOM 492 C CA . PHE A 1 67 ? -9.369 4.447 7.883 1.00 94.25 67 PHE A CA 1
ATOM 493 C C . PHE A 1 67 ? -9.975 5.696 8.524 1.00 94.25 67 PHE A C 1
ATOM 495 O O . PHE A 1 67 ? -9.298 6.508 9.147 1.00 94.25 67 PHE A O 1
ATOM 502 N N . PHE A 1 68 ? -11.277 5.885 8.328 1.00 93.12 68 PHE A N 1
ATOM 503 C CA . PHE A 1 68 ? -11.985 7.095 8.746 1.00 93.12 68 PHE A CA 1
ATOM 504 C C . PHE A 1 68 ? -13.303 6.712 9.429 1.00 93.12 68 PHE A C 1
ATOM 506 O O . PHE A 1 68 ? -14.374 6.853 8.850 1.00 93.12 68 PHE A O 1
ATOM 513 N N . CYS A 1 69 ? -13.225 6.198 10.659 1.00 89.19 69 CYS A N 1
ATOM 514 C CA . CYS A 1 69 ? -14.387 5.723 11.425 1.00 89.19 69 CYS A CA 1
ATOM 515 C C . CYS A 1 69 ? -14.879 6.693 12.512 1.00 89.19 69 CYS A C 1
ATOM 517 O O . CYS A 1 69 ? -15.979 6.515 13.018 1.00 89.19 69 CYS A O 1
ATOM 519 N N . LYS A 1 70 ? -14.129 7.759 12.827 1.00 85.94 70 LYS A N 1
ATOM 520 C CA . LYS A 1 70 ? -14.443 8.697 13.928 1.00 85.94 70 LYS A CA 1
ATOM 521 C C . LYS A 1 70 ? -15.791 9.425 13.828 1.00 85.94 70 LYS A C 1
ATOM 523 O O . LYS A 1 70 ? -16.185 10.078 14.778 1.00 85.94 70 LYS A O 1
ATOM 528 N N . GLY A 1 71 ? -16.436 9.425 12.661 1.00 82.38 71 GLY A N 1
ATOM 529 C CA . GLY A 1 71 ? -17.786 9.981 12.503 1.00 82.38 71 GLY A CA 1
ATOM 530 C C . GLY A 1 71 ? -18.908 8.970 12.763 1.00 82.38 71 GLY A C 1
ATOM 531 O O . GLY A 1 71 ? -20.071 9.356 12.784 1.00 82.38 71 GLY A O 1
ATOM 532 N N . TYR A 1 72 ? -18.562 7.688 12.885 1.00 76.25 72 TYR A N 1
ATOM 533 C CA . TYR A 1 72 ? -19.466 6.578 13.182 1.00 76.25 72 TYR A CA 1
ATOM 534 C C . TYR A 1 72 ? -19.356 6.124 14.648 1.00 76.25 72 TYR A C 1
ATOM 536 O O . TYR A 1 72 ? -20.344 5.657 15.209 1.00 76.25 72 TYR A O 1
ATOM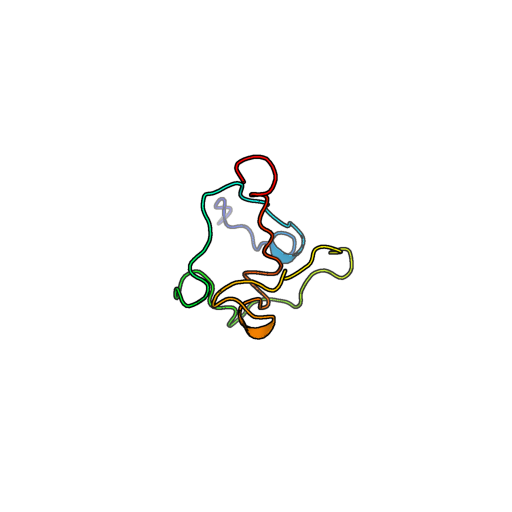 544 N N . GLU A 1 73 ? -18.164 6.260 15.241 1.00 57.22 73 GLU A N 1
ATOM 545 C CA . GLU A 1 73 ? -17.911 6.163 16.690 1.00 57.22 73 GLU A CA 1
ATOM 546 C C . GLU A 1 73 ? -18.458 7.379 17.451 1.00 57.22 73 GLU A C 1
ATOM 548 O O . GLU A 1 73 ? -19.017 7.167 18.551 1.00 57.22 73 GLU A O 1
#